Protein AF-H1PYM5-F1 (afdb_monomer_lite)

Radius of gyration: 12.3 Å; chains: 1; bounding box: 29×27×32 Å

pLDDT: mean 87.54, std 13.86, range [43.66, 97.75]

Secondary structure (DSSP, 8-state):
-TT--HHHHHHHHHH-S-HHHHHHHHHHHHHHH--EEE-SEE-TT-EEGGGGTT-EEES-EE-TT-EE-TT-EES--SSSS-----

Sequence (86 aa):
MENMTFEELLNINCFSENRIKRKKAADLLEMRYCCEIHCADIDKSVLFAHHARGCTIVAAKICKNVVIYQNVTIGSNLRYNKVLNK

Foldseek 3Di:
DVPDDLLRLVCQLAPNPDPVSNVVSQVCLCVPQVEHAAENQEDPQEAEPPSQRLEYHHPDHHDHNHYHYHNHYDDDDPCPPDPPPD

Structure (mmCIF, N/CA/C/O backbone):
data_AF-H1PYM5-F1
#
_entry.id   AF-H1PYM5-F1
#
loop_
_atom_site.group_PDB
_atom_site.id
_atom_site.type_symbol
_atom_site.label_atom_id
_atom_site.label_alt_id
_atom_site.label_comp_id
_atom_site.label_asym_id
_atom_site.label_entity_id
_atom_site.label_seq_id
_atom_site.pdbx_PDB_ins_code
_atom_site.Cartn_x
_atom_site.Cartn_y
_atom_site.Cartn_z
_atom_site.occupancy
_atom_site.B_iso_or_equiv
_atom_site.auth_seq_id
_atom_site.auth_comp_id
_atom_site.auth_asym_id
_atom_site.auth_atom_id
_atom_site.pdbx_PDB_model_num
ATOM 1 N N . MET A 1 1 ? 10.008 14.470 5.857 1.00 67.31 1 MET A N 1
ATOM 2 C CA . MET A 1 1 ? 9.425 13.107 5.865 1.00 67.31 1 MET A CA 1
ATOM 3 C C . MET A 1 1 ? 10.400 12.070 6.433 1.00 67.31 1 MET A C 1
ATOM 5 O O . MET A 1 1 ? 10.013 10.921 6.556 1.00 67.31 1 MET A O 1
ATOM 9 N N . GLU A 1 2 ? 11.638 12.431 6.806 1.00 70.88 2 GLU A N 1
ATOM 10 C CA . GLU A 1 2 ? 12.666 11.460 7.225 1.00 70.88 2 GLU A CA 1
ATOM 11 C C . GLU A 1 2 ? 12.304 10.614 8.457 1.00 70.88 2 GLU A C 1
ATOM 13 O O . GLU A 1 2 ? 12.667 9.443 8.482 1.00 70.88 2 GLU A O 1
ATOM 18 N N . ASN A 1 3 ? 11.503 11.122 9.396 1.00 86.81 3 ASN A N 1
ATOM 19 C CA . ASN A 1 3 ? 11.174 10.414 10.645 1.00 86.81 3 ASN A CA 1
ATOM 20 C C . ASN A 1 3 ? 9.731 9.886 10.709 1.00 86.81 3 ASN A C 1
ATOM 22 O O . ASN A 1 3 ? 9.217 9.664 11.799 1.00 86.81 3 ASN A O 1
ATOM 26 N N . MET A 1 4 ? 9.064 9.722 9.564 1.00 93.38 4 MET A N 1
ATOM 27 C CA . MET A 1 4 ? 7.682 9.232 9.539 1.00 93.38 4 MET A CA 1
ATOM 28 C C . MET A 1 4 ? 7.596 7.721 9.785 1.00 93.38 4 MET A C 1
ATOM 30 O O . MET A 1 4 ? 8.464 6.973 9.317 1.00 93.38 4 MET A O 1
ATOM 34 N N . THR A 1 5 ? 6.545 7.285 10.483 1.00 95.94 5 THR A N 1
ATOM 35 C CA . THR A 1 5 ? 6.259 5.863 10.744 1.00 95.94 5 THR A CA 1
ATOM 36 C C . THR A 1 5 ? 5.698 5.157 9.507 1.00 95.94 5 THR A C 1
ATOM 38 O O . THR A 1 5 ? 5.365 5.792 8.501 1.00 95.94 5 THR A O 1
ATOM 41 N N . PHE A 1 6 ? 5.564 3.829 9.576 1.00 95.31 6 PHE A N 1
ATOM 42 C CA . PHE A 1 6 ? 4.927 3.047 8.516 1.00 95.31 6 PHE A CA 1
ATOM 43 C C . PHE A 1 6 ? 3.500 3.536 8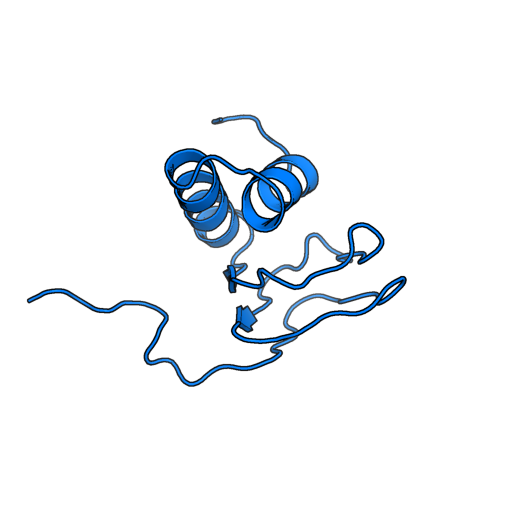.236 1.00 95.31 6 PHE A C 1
ATOM 45 O O . PHE A 1 6 ? 3.140 3.759 7.085 1.00 95.31 6 PHE A O 1
ATOM 52 N N . GLU A 1 7 ? 2.704 3.749 9.281 1.00 94.94 7 GLU A N 1
ATOM 53 C CA . GLU A 1 7 ? 1.294 4.136 9.199 1.00 94.94 7 GLU A CA 1
ATOM 54 C C . GLU A 1 7 ? 1.137 5.527 8.585 1.00 94.94 7 GLU A C 1
ATOM 56 O O . GLU A 1 7 ? 0.250 5.749 7.761 1.00 94.94 7 GLU A O 1
ATOM 61 N N . GLU A 1 8 ? 2.022 6.462 8.936 1.00 95.56 8 GLU A N 1
ATOM 62 C CA . GLU A 1 8 ? 2.028 7.803 8.355 1.00 95.56 8 GLU A CA 1
ATOM 63 C C . GLU A 1 8 ? 2.374 7.763 6.866 1.00 95.56 8 GLU A C 1
ATOM 65 O O . GLU A 1 8 ? 1.698 8.397 6.050 1.00 95.56 8 GLU A O 1
ATOM 70 N N . LEU A 1 9 ? 3.402 6.993 6.496 1.00 95.62 9 LEU A N 1
ATOM 71 C CA . LEU A 1 9 ? 3.798 6.813 5.102 1.00 95.62 9 LEU A CA 1
ATOM 72 C C . LEU A 1 9 ? 2.696 6.114 4.299 1.00 95.62 9 LEU A C 1
ATOM 74 O O . LEU A 1 9 ? 2.351 6.581 3.215 1.00 95.62 9 LEU A O 1
ATOM 78 N N . LEU A 1 10 ? 2.093 5.056 4.841 1.00 94.50 10 LEU A N 1
ATOM 79 C CA . LEU A 1 10 ? 0.967 4.349 4.236 1.00 94.50 10 LEU A CA 1
ATOM 80 C C . LEU A 1 10 ? -0.222 5.289 4.024 1.00 94.50 10 LEU A C 1
ATOM 82 O O . LEU A 1 10 ? -0.777 5.346 2.928 1.00 94.50 10 LEU A O 1
ATOM 86 N N . ASN A 1 11 ? -0.584 6.067 5.043 1.00 94.25 11 ASN A N 1
ATOM 87 C CA . ASN A 1 11 ? -1.701 6.999 4.964 1.00 94.25 11 ASN A CA 1
ATOM 88 C C . ASN A 1 11 ? -1.458 8.076 3.894 1.00 94.25 11 ASN A C 1
ATOM 90 O O . ASN A 1 11 ? -2.349 8.389 3.104 1.00 94.25 11 ASN A O 1
ATOM 94 N N . ILE A 1 12 ? -0.235 8.611 3.810 1.00 94.88 12 ILE A N 1
ATOM 95 C CA . ILE A 1 12 ? 0.128 9.570 2.762 1.00 94.88 12 ILE A CA 1
ATOM 96 C C . ILE A 1 12 ? 0.069 8.908 1.390 1.00 94.88 12 ILE A C 1
ATOM 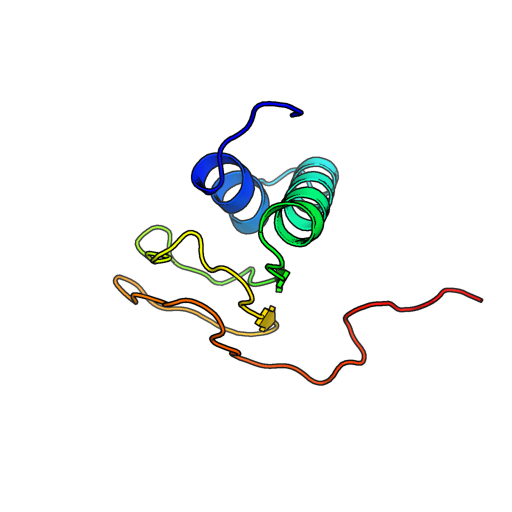98 O O . ILE A 1 12 ? -0.507 9.488 0.473 1.00 94.88 12 ILE A O 1
ATOM 102 N N . ASN A 1 13 ? 0.648 7.719 1.246 1.00 93.50 13 ASN A N 1
ATOM 103 C CA . ASN A 1 13 ? 0.697 6.985 -0.009 1.00 93.50 13 ASN A CA 1
ATOM 104 C C . ASN A 1 13 ? -0.705 6.649 -0.548 1.00 93.50 13 ASN A C 1
ATOM 106 O O . ASN A 1 13 ? -0.962 6.851 -1.732 1.00 93.50 13 ASN A O 1
ATOM 110 N N . CYS A 1 14 ? -1.627 6.211 0.310 1.00 92.06 14 CYS A N 1
ATOM 111 C CA . CYS A 1 14 ? -2.960 5.773 -0.108 1.00 92.06 14 CYS A CA 1
ATOM 112 C C . CYS A 1 14 ? -3.986 6.916 -0.204 1.00 92.06 14 CYS A C 1
ATOM 114 O O . CYS A 1 14 ? -4.848 6.878 -1.078 1.00 92.06 14 CYS A O 1
ATOM 116 N N . PHE A 1 15 ? -3.906 7.941 0.655 1.00 92.75 15 PHE A N 1
ATOM 117 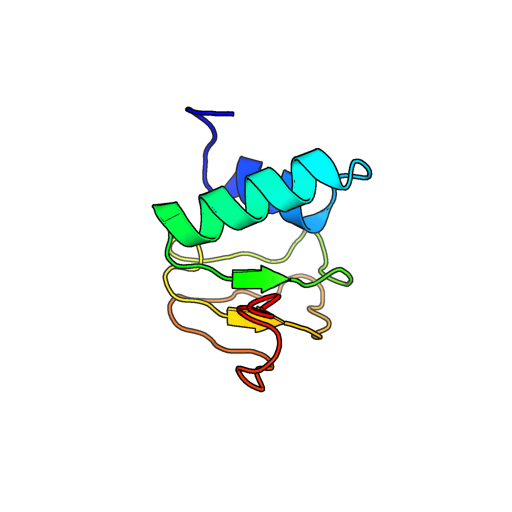C CA . PHE A 1 15 ? -5.008 8.903 0.835 1.00 92.75 15 PHE A CA 1
ATOM 118 C C . PHE A 1 15 ? -4.642 10.372 0.592 1.00 92.75 15 PHE A C 1
ATOM 120 O O . PHE A 1 15 ? -5.520 11.231 0.651 1.00 92.75 15 PHE A O 1
ATOM 127 N N . SER A 1 16 ? -3.377 10.709 0.320 1.00 93.38 16 SER A N 1
ATOM 128 C CA . SER A 1 16 ? -3.023 12.103 0.029 1.00 93.38 16 SER A CA 1
ATOM 129 C C . SER A 1 16 ? -3.485 12.537 -1.369 1.00 93.38 16 SER A C 1
ATOM 131 O O . SER A 1 16 ? -3.217 11.878 -2.376 1.00 93.38 16 SER A O 1
ATOM 133 N N . GLU A 1 17 ? -4.087 13.722 -1.460 1.00 92.12 17 GLU A N 1
ATOM 134 C CA . GLU A 1 17 ? -4.415 14.364 -2.742 1.00 92.12 17 GLU A CA 1
ATOM 135 C C . GLU A 1 17 ? -3.156 14.832 -3.496 1.00 92.12 17 GLU A C 1
ATOM 137 O O . GLU A 1 17 ? -3.139 14.926 -4.725 1.00 92.12 17 GLU A O 1
ATOM 142 N N . ASN A 1 18 ? -2.053 15.083 -2.779 1.00 95.00 18 ASN A N 1
ATOM 143 C CA . ASN A 1 18 ? -0.815 15.562 -3.378 1.00 95.00 18 ASN A CA 1
ATOM 144 C C . ASN A 1 18 ? 0.005 14.400 -3.963 1.00 95.00 18 ASN A C 1
ATOM 146 O O . ASN A 1 18 ? 0.683 13.659 -3.246 1.00 95.00 18 ASN A O 1
ATOM 150 N N . ARG A 1 19 ? 0.016 14.304 -5.297 1.00 90.94 19 ARG A N 1
ATOM 151 C CA . ARG A 1 19 ? 0.737 13.266 -6.052 1.00 90.94 19 ARG A CA 1
ATOM 152 C C . ARG A 1 19 ? 2.235 13.179 -5.722 1.00 90.94 19 ARG A C 1
ATOM 154 O O . ARG A 1 19 ? 2.780 12.079 -5.714 1.00 90.94 19 ARG A O 1
ATOM 161 N N . ILE A 1 20 ? 2.897 14.304 -5.438 1.00 93.75 20 ILE A N 1
ATOM 162 C CA . ILE A 1 20 ? 4.329 14.334 -5.096 1.00 93.75 20 ILE A CA 1
ATOM 163 C C . ILE A 1 20 ? 4.555 13.709 -3.717 1.00 93.75 20 ILE A C 1
ATOM 165 O O . ILE A 1 20 ? 5.476 12.910 -3.551 1.00 93.75 20 ILE A O 1
ATOM 169 N N . LYS A 1 21 ? 3.705 14.034 -2.732 1.00 94.25 21 LYS A N 1
ATOM 170 C CA . LYS A 1 21 ? 3.779 13.432 -1.391 1.00 94.25 21 LYS A CA 1
ATOM 171 C C . LYS A 1 21 ? 3.501 11.932 -1.434 1.00 94.25 21 LYS A C 1
ATOM 173 O O . LYS A 1 21 ? 4.254 11.190 -0.813 1.00 94.25 21 LYS A O 1
ATOM 178 N N . ARG A 1 22 ? 2.493 11.493 -2.203 1.00 93.06 22 ARG A N 1
ATOM 179 C CA . ARG A 1 22 ? 2.213 10.060 -2.399 1.00 93.06 22 ARG A CA 1
ATOM 180 C C . ARG A 1 22 ? 3.428 9.322 -2.936 1.00 93.06 22 ARG A C 1
ATOM 182 O O . ARG A 1 22 ? 3.850 8.346 -2.337 1.00 93.06 22 ARG A O 1
ATOM 189 N N . LYS A 1 23 ? 4.025 9.832 -4.020 1.00 91.62 23 LYS A N 1
ATOM 190 C CA . LYS A 1 23 ? 5.200 9.205 -4.633 1.00 91.62 23 LYS A CA 1
ATOM 191 C C . LYS A 1 23 ? 6.367 9.102 -3.649 1.00 91.62 23 LYS A C 1
ATOM 193 O O . LYS A 1 23 ? 6.900 8.021 -3.469 1.00 91.62 23 LYS A O 1
ATOM 198 N N . LYS A 1 24 ? 6.694 10.189 -2.940 1.00 94.12 24 LYS A N 1
ATOM 199 C CA . LYS A 1 24 ? 7.748 10.155 -1.912 1.00 94.12 24 LYS A CA 1
ATOM 200 C C . LYS A 1 24 ? 7.450 9.147 -0.799 1.00 94.12 24 LYS A C 1
ATOM 202 O O . LYS A 1 24 ? 8.369 8.510 -0.304 1.00 94.12 24 LYS A O 1
ATOM 207 N N . ALA A 1 25 ? 6.190 9.017 -0.387 1.00 94.62 25 ALA A N 1
ATOM 208 C CA . ALA A 1 25 ? 5.802 8.036 0.617 1.00 94.62 25 ALA A CA 1
ATOM 209 C C . ALA A 1 25 ? 5.908 6.596 0.089 1.00 94.62 25 ALA A C 1
ATOM 211 O O . ALA A 1 25 ? 6.437 5.753 0.804 1.00 94.62 25 ALA A O 1
ATOM 212 N N . ALA A 1 26 ? 5.492 6.335 -1.155 1.00 92.12 26 ALA A N 1
ATOM 213 C CA . ALA A 1 26 ? 5.682 5.047 -1.825 1.00 92.12 26 ALA A CA 1
ATOM 214 C C . ALA A 1 26 ? 7.168 4.657 -1.886 1.00 92.12 26 ALA A C 1
ATOM 216 O O . ALA A 1 26 ? 7.529 3.572 -1.441 1.00 92.12 26 ALA A O 1
ATOM 217 N N . ASP A 1 27 ? 8.033 5.579 -2.323 1.00 92.81 27 ASP A N 1
ATOM 218 C CA . ASP A 1 27 ? 9.481 5.352 -2.407 1.00 92.81 27 ASP A CA 1
ATOM 219 C C . ASP A 1 27 ? 10.081 5.018 -1.020 1.00 92.81 27 ASP A C 1
ATOM 221 O O . ASP A 1 27 ? 10.943 4.148 -0.886 1.00 92.81 27 ASP A O 1
ATOM 225 N N . LEU A 1 28 ? 9.611 5.684 0.046 1.00 94.94 28 LEU A N 1
ATOM 226 C CA . LEU A 1 28 ? 10.047 5.405 1.420 1.00 94.94 28 LEU A CA 1
ATOM 227 C C . LEU A 1 28 ? 9.498 4.075 1.959 1.00 94.94 28 LEU A C 1
ATOM 229 O O . LEU A 1 28 ? 10.203 3.410 2.718 1.00 94.94 28 LEU A O 1
ATOM 233 N N . LEU A 1 29 ? 8.277 3.678 1.586 1.00 94.19 29 LEU A N 1
ATOM 234 C CA . LEU A 1 29 ? 7.702 2.376 1.941 1.00 94.19 29 LEU A CA 1
ATOM 235 C C . LEU A 1 29 ? 8.482 1.228 1.291 1.00 94.19 29 LEU A C 1
ATOM 237 O O . LEU A 1 29 ? 8.828 0.265 1.978 1.00 94.19 29 LEU A O 1
ATOM 241 N N . GLU A 1 30 ? 8.825 1.365 0.008 1.00 93.12 30 GLU A N 1
ATOM 242 C CA . GLU A 1 30 ? 9.658 0.397 -0.712 1.00 93.12 30 GLU A CA 1
ATOM 243 C C . GLU A 1 30 ? 11.034 0.294 -0.044 1.00 93.12 30 GLU A C 1
ATOM 245 O O . GLU A 1 30 ? 11.464 -0.791 0.340 1.00 93.12 30 GLU A O 1
ATOM 250 N N . MET A 1 31 ? 11.697 1.431 0.186 1.00 93.12 31 MET A N 1
ATOM 251 C CA . MET A 1 31 ? 13.050 1.465 0.743 1.00 93.12 31 MET A CA 1
ATOM 252 C C . MET A 1 31 ? 13.137 0.920 2.178 1.00 93.12 31 MET A C 1
ATOM 254 O O . MET A 1 31 ? 14.090 0.218 2.508 1.00 93.12 31 MET A O 1
ATOM 258 N N . ARG A 1 32 ? 12.188 1.273 3.056 1.00 93.88 32 ARG A N 1
ATOM 259 C CA . ARG A 1 32 ? 12.279 0.977 4.501 1.00 93.88 32 ARG A CA 1
ATOM 260 C C . ARG A 1 32 ? 11.622 -0.339 4.894 1.00 93.88 32 ARG A C 1
ATOM 262 O O . ARG A 1 32 ? 12.064 -0.975 5.848 1.00 93.88 32 ARG A O 1
ATOM 269 N N . TYR A 1 33 ? 10.562 -0.725 4.192 1.00 93.69 33 TYR A N 1
ATOM 270 C CA . TYR A 1 33 ? 9.721 -1.863 4.564 1.00 93.69 33 TYR A CA 1
ATOM 271 C C . TYR A 1 33 ? 9.657 -2.934 3.468 1.00 93.69 33 TYR A C 1
ATOM 273 O O . TYR A 1 33 ? 9.068 -3.993 3.684 1.00 93.69 33 TYR A O 1
ATOM 281 N N . CYS A 1 34 ? 10.309 -2.711 2.321 1.00 93.38 34 CYS A N 1
ATOM 282 C CA . CYS A 1 34 ? 10.230 -3.581 1.148 1.00 93.38 34 CYS A CA 1
ATOM 283 C C . CYS A 1 34 ? 8.785 -3.757 0.656 1.00 93.38 34 CYS A C 1
ATOM 285 O O . CYS A 1 34 ? 8.417 -4.846 0.221 1.00 93.38 34 CYS A O 1
ATOM 287 N N . CYS A 1 35 ? 7.956 -2.716 0.777 1.00 92.00 35 CYS A N 1
ATOM 288 C CA . CYS A 1 35 ? 6.540 -2.770 0.422 1.00 92.00 35 CYS A CA 1
ATOM 289 C C . CYS A 1 35 ? 6.262 -1.944 -0.831 1.00 92.00 35 CYS A C 1
ATOM 291 O O . CYS A 1 35 ? 6.616 -0.769 -0.884 1.00 92.00 35 CYS A O 1
ATOM 293 N N . GLU A 1 36 ? 5.527 -2.516 -1.777 1.00 91.38 36 GLU A N 1
ATOM 294 C CA . GLU A 1 36 ? 4.959 -1.792 -2.911 1.00 91.38 36 GLU A CA 1
ATOM 295 C C . GLU A 1 36 ? 3.436 -1.765 -2.767 1.00 91.38 36 GLU A C 1
ATOM 297 O O . GLU A 1 36 ? 2.767 -2.788 -2.899 1.00 91.38 36 GLU A O 1
ATOM 302 N N . ILE A 1 37 ? 2.866 -0.603 -2.448 1.00 90.69 37 ILE A N 1
ATOM 303 C CA . ILE A 1 37 ? 1.423 -0.463 -2.195 1.00 90.69 37 ILE A CA 1
ATOM 304 C C . ILE A 1 37 ? 0.874 0.613 -3.123 1.00 90.69 37 ILE A C 1
ATOM 306 O O . ILE A 1 37 ? 0.867 1.794 -2.801 1.00 90.69 37 ILE A O 1
ATOM 310 N N . HIS A 1 38 ? 0.448 0.223 -4.316 1.00 85.31 38 HIS A N 1
ATOM 311 C CA . HIS A 1 38 ? -0.089 1.115 -5.341 1.00 85.31 38 HIS A CA 1
ATOM 312 C C . HIS A 1 38 ? -1.570 0.781 -5.563 1.00 85.31 38 HIS A C 1
ATOM 314 O O . HIS A 1 38 ? -1.971 0.214 -6.583 1.00 85.31 38 HIS A O 1
ATOM 320 N N . CYS A 1 39 ? -2.389 1.120 -4.566 1.00 77.88 39 CYS A N 1
ATOM 321 C CA . CYS A 1 39 ? -3.805 0.772 -4.500 1.00 77.88 39 CYS A CA 1
ATOM 322 C C . CYS A 1 39 ? -4.634 2.021 -4.172 1.00 77.88 39 CYS A C 1
ATOM 324 O O . CYS A 1 39 ? -4.681 2.449 -3.025 1.00 77.88 39 CYS A O 1
ATOM 326 N N . ALA A 1 40 ? -5.268 2.624 -5.182 1.00 73.44 40 ALA A N 1
ATOM 327 C CA . ALA A 1 40 ? -6.093 3.822 -4.989 1.00 73.44 40 ALA A CA 1
ATOM 328 C C . ALA A 1 40 ? -7.458 3.514 -4.341 1.00 73.44 40 ALA A C 1
ATOM 330 O O . ALA A 1 40 ? -8.064 4.402 -3.750 1.00 73.44 40 ALA A O 1
ATOM 331 N N . ASP A 1 41 ? -7.932 2.268 -4.451 1.00 88.19 41 ASP A N 1
ATOM 332 C CA . ASP A 1 41 ? -9.217 1.802 -3.915 1.00 88.19 41 ASP A CA 1
ATOM 333 C C . ASP A 1 41 ? -8.967 0.871 -2.717 1.00 88.19 41 ASP A C 1
ATOM 335 O O . ASP A 1 41 ? -9.122 -0.349 -2.782 1.00 88.19 41 ASP A O 1
ATOM 339 N N . ILE A 1 42 ? -8.462 1.458 -1.633 1.00 93.69 42 ILE A N 1
ATOM 340 C CA . ILE A 1 42 ? -8.232 0.791 -0.350 1.00 93.69 42 ILE A CA 1
ATOM 341 C C . ILE A 1 42 ? -9.047 1.498 0.727 1.00 93.69 42 ILE A C 1
ATOM 343 O O . ILE A 1 42 ? -9.008 2.722 0.847 1.00 93.69 42 ILE A O 1
ATOM 347 N N . ASP A 1 43 ? -9.799 0.737 1.515 1.00 95.50 43 ASP A N 1
ATOM 348 C CA . ASP A 1 43 ? -10.521 1.300 2.652 1.00 95.50 43 ASP A CA 1
ATOM 349 C C . ASP A 1 43 ? -9.557 1.652 3.805 1.00 95.50 43 ASP A C 1
ATOM 351 O O . ASP A 1 43 ? -8.576 0.951 4.053 1.00 95.50 43 ASP A O 1
ATOM 355 N N . LYS A 1 44 ? -9.837 2.729 4.550 1.00 93.81 44 LYS A N 1
ATOM 356 C CA . LYS A 1 44 ? -8.991 3.180 5.675 1.00 93.81 44 LYS A CA 1
ATOM 357 C C . LYS A 1 44 ? -8.911 2.183 6.832 1.00 93.81 44 LYS A C 1
ATOM 359 O O . LYS A 1 44 ? -7.985 2.271 7.630 1.00 93.81 44 LYS A O 1
ATOM 364 N N . SER A 1 45 ? -9.877 1.273 6.946 1.00 95.81 45 SER A N 1
ATOM 365 C CA . SER A 1 45 ? -9.893 0.235 7.984 1.00 95.81 45 SER A CA 1
ATOM 366 C C . SER A 1 45 ? -8.982 -0.957 7.684 1.00 95.81 45 SER A C 1
ATOM 368 O O . SER A 1 45 ? -8.865 -1.850 8.522 1.00 95.81 45 SER A O 1
ATOM 370 N N . VAL A 1 46 ? -8.351 -1.007 6.506 1.00 96.19 46 VAL A N 1
ATOM 371 C CA . VAL A 1 46 ? -7.421 -2.087 6.165 1.00 96.19 46 VAL A CA 1
ATOM 372 C C . VAL A 1 46 ? -6.207 -2.034 7.083 1.00 96.19 46 VAL A C 1
ATOM 374 O O . VAL A 1 46 ? -5.530 -1.011 7.191 1.00 96.19 46 VAL A O 1
ATOM 377 N N . LEU A 1 47 ? -5.921 -3.165 7.726 1.00 95.94 47 LEU A N 1
ATOM 378 C CA . LEU A 1 47 ? -4.805 -3.308 8.648 1.00 95.94 47 LEU A CA 1
ATOM 379 C C . LEU A 1 47 ? -3.669 -4.078 7.984 1.00 95.94 47 LEU A C 1
ATOM 381 O O . LEU A 1 47 ? -3.855 -5.183 7.475 1.00 95.94 47 LEU A O 1
ATOM 385 N N . PHE A 1 48 ? -2.467 -3.524 8.073 1.00 95.94 48 PHE A N 1
ATOM 386 C CA . PHE A 1 48 ? -1.247 -4.199 7.662 1.00 95.94 48 PHE A CA 1
ATOM 387 C C . PHE A 1 48 ? -0.481 -4.702 8.880 1.00 95.94 48 PHE A C 1
ATOM 389 O O . PHE A 1 48 ? 0.188 -3.935 9.573 1.00 95.94 48 PHE A O 1
ATOM 396 N N . ALA A 1 49 ? -0.562 -6.005 9.135 1.00 94.31 49 ALA A N 1
ATOM 397 C CA . ALA A 1 49 ? 0.227 -6.637 10.181 1.00 94.31 49 ALA A CA 1
ATOM 398 C C . ALA A 1 49 ? 1.718 -6.616 9.808 1.00 94.31 49 ALA A C 1
ATOM 400 O O . ALA A 1 49 ? 2.084 -6.689 8.632 1.00 94.31 49 ALA A O 1
ATOM 401 N N . HIS A 1 50 ? 2.586 -6.501 10.818 1.00 92.44 50 HIS A N 1
ATOM 402 C CA . HIS A 1 50 ? 4.044 -6.472 10.642 1.00 92.44 50 HIS A CA 1
ATOM 403 C C . HIS A 1 50 ? 4.524 -5.446 9.593 1.00 92.44 50 HIS A C 1
ATOM 405 O O . HIS A 1 50 ? 5.468 -5.710 8.845 1.00 92.44 50 HIS A O 1
ATOM 411 N N . HIS A 1 51 ? 3.862 -4.284 9.527 1.00 94.69 51 HIS A N 1
ATOM 412 C CA . HIS A 1 51 ? 4.162 -3.196 8.587 1.00 94.69 51 HIS A CA 1
ATOM 413 C C . HIS A 1 51 ? 4.120 -3.619 7.108 1.00 94.69 51 HIS A C 1
ATOM 415 O O . HIS A 1 51 ? 4.889 -3.114 6.291 1.00 94.69 51 HIS A O 1
ATOM 421 N N . ALA A 1 52 ? 3.265 -4.589 6.764 1.00 92.25 52 ALA A N 1
ATOM 422 C CA . ALA A 1 52 ? 3.142 -5.130 5.409 1.00 92.25 52 ALA A CA 1
ATOM 423 C C . ALA A 1 52 ? 4.461 -5.636 4.806 1.00 92.25 52 ALA A C 1
ATOM 425 O O . ALA A 1 52 ? 4.584 -5.657 3.586 1.00 92.25 52 ALA A O 1
ATOM 426 N N . ARG A 1 53 ? 5.473 -5.975 5.616 1.00 94.00 53 ARG A N 1
ATOM 427 C CA . ARG A 1 53 ? 6.843 -6.157 5.119 1.00 94.00 53 ARG A CA 1
ATOM 428 C C . ARG A 1 53 ? 6.888 -7.110 3.921 1.00 94.00 53 ARG A C 1
ATOM 430 O O . ARG A 1 53 ? 6.387 -8.227 4.005 1.00 94.00 53 ARG A O 1
ATOM 437 N N . GLY A 1 54 ? 7.496 -6.688 2.815 1.00 92.12 54 GLY A N 1
ATOM 438 C CA . GLY A 1 54 ? 7.597 -7.519 1.609 1.00 92.12 54 GLY A CA 1
ATOM 439 C C . GLY A 1 54 ? 6.307 -7.645 0.788 1.00 92.12 54 GLY A C 1
ATOM 440 O O . GLY A 1 54 ? 6.271 -8.460 -0.132 1.00 92.12 54 GLY A O 1
ATOM 441 N N . CYS A 1 55 ? 5.239 -6.916 1.119 1.00 94.75 55 CYS A N 1
ATOM 442 C CA . CYS A 1 55 ? 3.986 -6.980 0.371 1.00 94.75 55 CYS A CA 1
ATOM 443 C C . CYS A 1 55 ? 4.069 -6.251 -0.970 1.00 94.75 55 CYS A C 1
ATOM 445 O O . CYS A 1 55 ? 4.740 -5.230 -1.115 1.00 94.75 55 CYS A O 1
ATOM 447 N N . THR A 1 56 ? 3.29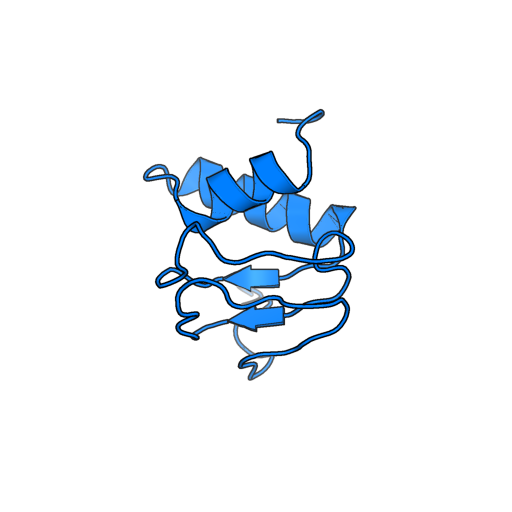6 -6.746 -1.933 1.00 93.31 56 THR A N 1
ATOM 448 C CA . THR A 1 56 ? 3.037 -6.088 -3.217 1.00 93.31 56 THR A CA 1
ATOM 449 C C . THR A 1 56 ? 1.530 -6.029 -3.434 1.00 93.31 56 THR A C 1
ATOM 451 O O . THR A 1 56 ? 0.871 -7.059 -3.523 1.00 93.31 56 THR A O 1
ATOM 454 N N . ILE A 1 57 ? 0.955 -4.833 -3.492 1.00 92.62 57 ILE A N 1
ATOM 455 C CA . ILE A 1 57 ? -0.478 -4.632 -3.726 1.00 92.62 57 ILE A CA 1
ATOM 456 C C . ILE A 1 57 ? -0.634 -3.601 -4.823 1.00 92.62 57 ILE A C 1
ATOM 458 O O . ILE A 1 57 ? -0.420 -2.409 -4.604 1.00 92.62 57 ILE A O 1
ATOM 462 N N . VAL A 1 58 ? -1.007 -4.062 -6.011 1.00 88.50 58 VAL A N 1
ATOM 463 C CA . VAL A 1 58 ? -1.034 -3.230 -7.215 1.00 88.50 58 VAL A CA 1
ATOM 464 C C . VAL A 1 58 ? -2.284 -3.545 -8.021 1.00 88.50 58 VAL A C 1
ATOM 466 O O . VAL A 1 58 ? -2.624 -4.709 -8.216 1.00 88.50 58 VAL A O 1
ATOM 469 N N . ALA A 1 59 ? -2.956 -2.499 -8.515 1.00 85.31 59 ALA A N 1
ATOM 470 C CA . ALA A 1 59 ? -4.164 -2.616 -9.342 1.00 85.31 59 ALA A CA 1
ATOM 471 C C . ALA A 1 59 ? -5.276 -3.477 -8.702 1.00 85.31 59 ALA A C 1
ATOM 473 O O . ALA A 1 59 ? -6.013 -4.181 -9.390 1.00 85.31 59 ALA A O 1
ATOM 474 N N . ALA A 1 60 ? -5.391 -3.408 -7.376 1.00 89.00 60 ALA A N 1
ATOM 475 C CA . ALA A 1 60 ? -6.379 -4.132 -6.589 1.00 89.00 60 ALA A CA 1
ATOM 476 C C . ALA A 1 60 ? -7.409 -3.175 -5.970 1.00 89.00 60 ALA A C 1
ATOM 478 O O . ALA A 1 60 ? -7.197 -1.962 -5.916 1.00 89.00 60 ALA A O 1
ATOM 479 N N . LYS A 1 61 ? -8.509 -3.748 -5.476 1.00 92.50 61 LYS A N 1
ATOM 480 C CA . LYS A 1 61 ? -9.433 -3.102 -4.543 1.00 92.50 61 LYS A CA 1
ATOM 481 C C . LYS A 1 61 ? -9.412 -3.877 -3.235 1.00 92.50 61 LYS A C 1
ATOM 483 O O . LYS A 1 61 ? -9.646 -5.085 -3.256 1.00 92.50 61 LYS A O 1
ATOM 488 N N . ILE A 1 62 ? -9.165 -3.201 -2.115 1.00 95.56 62 ILE A N 1
ATOM 489 C CA . ILE A 1 62 ? -9.169 -3.831 -0.791 1.00 95.56 62 ILE A CA 1
ATOM 490 C C . ILE A 1 62 ? -10.326 -3.271 0.033 1.00 95.56 62 ILE A C 1
ATOM 492 O O . ILE A 1 62 ? -10.396 -2.077 0.325 1.00 95.56 62 ILE A O 1
ATOM 496 N N . CYS A 1 63 ? -11.246 -4.160 0.393 1.00 96.00 63 CYS A N 1
ATOM 497 C CA . CYS A 1 63 ? -12.443 -3.823 1.149 1.00 96.00 63 CYS A CA 1
ATOM 498 C C . CYS A 1 63 ? -12.148 -3.567 2.635 1.00 96.00 63 CYS A C 1
ATOM 500 O O . CYS A 1 63 ? -11.086 -3.903 3.158 1.00 96.00 63 CYS A O 1
ATOM 502 N N . LYS A 1 64 ? -13.145 -3.002 3.321 1.00 97.38 64 LYS A N 1
ATOM 503 C CA . LYS A 1 64 ? -13.114 -2.724 4.760 1.00 97.38 64 LYS A CA 1
ATOM 504 C C . LYS A 1 64 ? -12.741 -3.942 5.615 1.00 97.38 64 LYS A C 1
ATOM 506 O O . LYS A 1 64 ? -13.149 -5.063 5.311 1.00 97.38 64 LYS A O 1
ATOM 511 N N . ASN A 1 65 ? -12.048 -3.685 6.723 1.00 97.25 65 ASN A N 1
ATOM 512 C CA . ASN A 1 65 ? -11.668 -4.640 7.770 1.00 97.25 65 ASN A CA 1
ATOM 513 C C . ASN A 1 65 ? -10.846 -5.848 7.285 1.00 97.25 65 ASN A C 1
ATOM 515 O O . ASN A 1 65 ? -10.813 -6.884 7.948 1.00 97.25 65 ASN A O 1
ATOM 519 N N . VAL A 1 66 ? -10.188 -5.736 6.130 1.00 97.31 66 VAL A N 1
ATOM 520 C CA . VAL A 1 66 ? -9.235 -6.748 5.668 1.00 97.31 66 VAL A CA 1
ATOM 521 C C . VAL A 1 66 ? -7.926 -6.587 6.440 1.00 97.31 66 VAL A C 1
ATOM 523 O O . VAL A 1 66 ? -7.430 -5.474 6.612 1.00 97.31 66 VAL A O 1
ATOM 526 N N . VAL A 1 67 ? -7.355 -7.709 6.878 1.00 97.75 67 VAL A N 1
ATOM 527 C CA . VAL A 1 67 ? -6.029 -7.762 7.502 1.00 97.75 67 VAL A CA 1
ATOM 528 C C . VAL A 1 67 ? -5.060 -8.431 6.536 1.00 97.75 67 VAL A C 1
ATOM 530 O O . VAL A 1 67 ? -5.314 -9.541 6.070 1.00 97.75 67 VAL A O 1
ATOM 533 N N . ILE A 1 68 ? -3.950 -7.761 6.236 1.00 96.50 68 ILE A N 1
ATOM 534 C CA . ILE A 1 68 ? -2.915 -8.249 5.322 1.00 96.50 68 ILE A CA 1
ATOM 535 C C . ILE A 1 68 ? -1.612 -8.432 6.098 1.00 96.50 68 ILE A C 1
ATOM 537 O O . ILE A 1 68 ? -1.120 -7.503 6.738 1.00 96.50 68 ILE A O 1
ATOM 541 N N . TYR A 1 69 ? -1.064 -9.642 6.036 1.00 97.38 69 TYR A N 1
ATOM 542 C CA . TYR A 1 69 ? 0.207 -10.016 6.658 1.00 97.38 69 TYR A CA 1
ATOM 543 C C . TYR A 1 69 ? 1.385 -9.788 5.711 1.00 97.38 69 TYR A C 1
ATOM 545 O O . TYR A 1 69 ? 1.196 -9.464 4.541 1.00 97.38 69 TYR A O 1
ATOM 553 N N . GLN A 1 70 ? 2.603 -9.954 6.224 1.00 95.69 70 GLN A N 1
ATOM 554 C CA . GLN A 1 70 ? 3.845 -9.833 5.465 1.00 95.69 70 GLN A CA 1
ATOM 555 C C . GLN A 1 70 ? 3.879 -10.745 4.226 1.00 95.69 70 GLN A C 1
ATOM 557 O O . GLN A 1 70 ? 3.283 -11.822 4.213 1.00 95.69 70 GLN A O 1
ATOM 562 N N . ASN A 1 71 ? 4.625 -10.322 3.203 1.00 95.25 71 ASN A N 1
ATOM 563 C CA . ASN A 1 71 ? 4.892 -11.065 1.966 1.00 95.25 71 ASN A CA 1
ATOM 564 C C . ASN A 1 71 ? 3.651 -11.436 1.130 1.00 95.25 71 ASN A C 1
ATOM 566 O O . ASN A 1 71 ? 3.734 -12.273 0.229 1.00 95.25 71 ASN A O 1
ATOM 570 N N . VAL A 1 72 ? 2.503 -10.805 1.381 1.00 95.56 72 VAL A N 1
ATOM 571 C CA . VAL A 1 72 ? 1.301 -10.993 0.566 1.00 95.56 72 VAL A CA 1
ATOM 572 C C . VAL A 1 72 ? 1.436 -10.225 -0.750 1.00 95.56 72 VAL A C 1
ATOM 574 O O . VAL A 1 72 ? 1.782 -9.043 -0.769 1.00 95.56 72 VAL A O 1
ATOM 577 N N . THR A 1 73 ? 1.121 -10.895 -1.858 1.00 94.31 73 THR A N 1
ATOM 578 C CA . THR A 1 73 ? 1.032 -10.274 -3.185 1.00 94.31 73 THR A CA 1
ATOM 579 C C . THR A 1 73 ? -0.409 -10.316 -3.689 1.00 94.31 73 THR A C 1
ATOM 581 O O . THR A 1 73 ? -0.981 -11.396 -3.824 1.00 94.31 73 THR A O 1
ATOM 584 N N . ILE A 1 74 ? -0.999 -9.152 -3.976 1.00 92.25 74 ILE A N 1
ATOM 585 C CA . ILE A 1 74 ? -2.341 -9.008 -4.559 1.00 92.25 74 ILE A CA 1
ATOM 586 C C . ILE A 1 74 ? -2.217 -8.174 -5.831 1.00 92.25 74 ILE A C 1
ATOM 588 O O . ILE A 1 74 ? -2.057 -6.953 -5.784 1.00 92.25 74 ILE A O 1
ATOM 592 N N . GLY A 1 75 ? -2.292 -8.872 -6.965 1.00 84.06 75 GLY A N 1
ATOM 593 C CA . GLY A 1 75 ? -1.910 -8.330 -8.264 1.00 84.06 75 GLY A CA 1
ATOM 594 C C . GLY A 1 75 ? -0.387 -8.238 -8.418 1.00 84.06 75 GLY A C 1
ATOM 595 O O . GLY A 1 75 ? 0.336 -8.030 -7.452 1.00 84.06 75 GLY A O 1
ATOM 596 N N . SER A 1 76 ? 0.109 -8.454 -9.637 1.00 70.44 76 SER A N 1
ATOM 597 C CA . SER A 1 76 ? 1.479 -8.156 -10.087 1.00 70.44 76 SER A CA 1
ATOM 598 C C . SER A 1 76 ? 1.622 -8.638 -11.532 1.00 70.44 76 SER A C 1
ATOM 600 O O . SER A 1 76 ? 1.126 -9.705 -11.886 1.00 70.44 76 SER A O 1
ATOM 602 N N . ASN A 1 77 ? 2.307 -7.873 -12.378 1.00 66.69 77 ASN A N 1
ATOM 603 C CA . ASN A 1 77 ? 2.789 -8.356 -13.676 1.00 66.69 77 ASN A CA 1
ATOM 604 C C . ASN A 1 77 ? 4.264 -7.996 -13.917 1.00 66.69 77 ASN A C 1
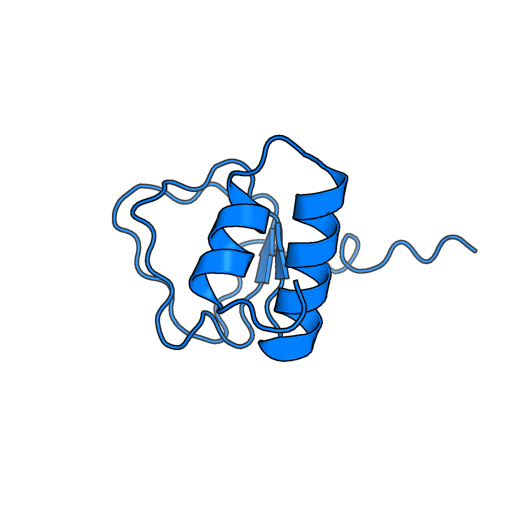ATOM 606 O O . ASN A 1 77 ? 4.712 -8.041 -15.062 1.00 66.69 77 ASN A O 1
ATOM 610 N N . LEU A 1 78 ? 4.993 -7.595 -12.859 1.00 61.47 78 LEU A N 1
ATOM 611 C CA . LEU A 1 78 ? 6.386 -7.099 -12.843 1.00 61.47 78 LEU A CA 1
ATOM 612 C C . LEU A 1 78 ? 6.693 -5.886 -13.753 1.00 61.47 78 LEU A C 1
ATOM 614 O O . LEU A 1 78 ? 7.723 -5.237 -13.585 1.00 61.47 78 LEU A O 1
ATOM 618 N N . ARG A 1 79 ? 5.815 -5.546 -14.705 1.00 52.44 79 ARG A N 1
ATOM 619 C CA . ARG A 1 79 ? 6.020 -4.525 -15.743 1.00 52.44 79 ARG A CA 1
ATOM 620 C C . ARG A 1 79 ? 5.792 -3.102 -15.231 1.00 52.44 79 ARG A C 1
ATOM 622 O O . ARG A 1 79 ? 6.340 -2.162 -15.799 1.00 52.44 79 ARG A O 1
ATOM 629 N N . TYR A 1 80 ? 5.010 -2.942 -14.164 1.00 51.19 80 TYR A N 1
ATOM 630 C CA . TYR A 1 80 ? 4.761 -1.643 -13.531 1.00 51.19 80 TYR A CA 1
ATOM 631 C C . TYR A 1 80 ? 5.903 -1.164 -12.624 1.00 51.19 80 TYR A C 1
ATOM 633 O O . TYR A 1 80 ? 6.008 0.039 -12.391 1.00 51.19 80 TYR A O 1
ATOM 641 N N . ASN A 1 81 ? 6.773 -2.067 -12.161 1.00 52.25 81 ASN A N 1
ATOM 642 C CA . ASN A 1 81 ? 7.616 -1.774 -11.001 1.00 52.25 81 ASN A CA 1
ATOM 643 C C . ASN A 1 81 ? 8.771 -0.832 -11.336 1.00 52.25 81 ASN A C 1
ATOM 645 O O . ASN A 1 81 ? 9.110 0.012 -10.517 1.00 52.25 81 ASN A O 1
ATOM 649 N N . LYS A 1 82 ? 9.331 -0.886 -12.551 1.00 56.62 82 LYS A N 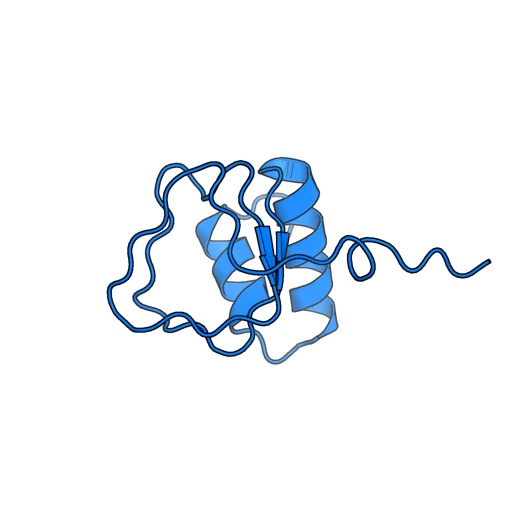1
ATOM 650 C CA . LYS A 1 82 ? 10.240 0.146 -13.078 1.00 56.62 82 LYS A CA 1
ATOM 651 C C . LYS A 1 82 ? 10.088 0.200 -14.592 1.00 56.62 82 LYS A C 1
ATOM 653 O O . LYS A 1 82 ? 10.732 -0.565 -15.307 1.00 56.62 82 LYS A O 1
ATOM 658 N N . VAL A 1 83 ? 9.274 1.127 -15.104 1.00 51.75 83 VAL A N 1
ATOM 659 C CA . VAL A 1 83 ? 9.511 1.624 -16.465 1.00 51.75 83 VAL A CA 1
ATOM 660 C C . VAL A 1 83 ? 10.851 2.350 -16.391 1.00 51.75 83 VAL A C 1
ATOM 662 O O . VAL A 1 83 ? 10.928 3.510 -15.994 1.00 51.75 83 VAL A O 1
ATOM 665 N N . LEU A 1 84 ? 11.932 1.622 -16.670 1.00 51.12 84 LEU A N 1
ATOM 666 C CA . LEU A 1 84 ? 13.212 2.220 -17.001 1.00 51.12 84 LEU A CA 1
ATOM 667 C C . LEU A 1 84 ? 12.955 3.016 -18.279 1.00 51.12 84 LEU A C 1
ATOM 669 O O . LEU A 1 84 ? 12.924 2.444 -19.366 1.00 51.12 84 LEU A O 1
ATOM 673 N N . ASN A 1 85 ? 12.694 4.316 -18.138 1.00 45.19 85 ASN A N 1
ATOM 674 C CA . ASN A 1 85 ? 12.834 5.240 -19.252 1.00 45.19 85 ASN A CA 1
ATOM 675 C C . ASN A 1 85 ? 14.304 5.147 -19.678 1.00 45.19 85 ASN A C 1
ATOM 677 O O . ASN A 1 85 ? 15.175 5.696 -19.004 1.00 45.19 85 ASN A O 1
ATOM 681 N N . LYS A 1 86 ? 14.568 4.352 -20.715 1.00 43.66 86 LYS A N 1
ATOM 682 C CA . LYS A 1 86 ? 15.753 4.536 -21.545 1.00 43.66 86 LYS A CA 1
ATOM 683 C C . LYS A 1 86 ? 15.578 5.806 -22.358 1.00 43.66 86 LYS A C 1
ATOM 685 O O . LYS A 1 86 ? 14.432 6.042 -22.806 1.00 43.66 86 LYS A O 1
#

Organism: NCBI:txid457404